Protein AF-A0A399NPG2-F1 (afdb_monomer_lite)

Foldseek 3Di:
DPPVVVCCVPVVVVVVVLVVVLVVQLVCLVPDPVNDDPSSVVSNCCSPVVVVVVVCCCVVPVVCVVVVVVVVVVVVVVD

Organism: NCBI:txid28447

Secondary structure (DSSP, 8-state):
--HHHHHHHHHHHHHHHHHHHHHHHHHHHHH-SSS-THHHHHHHHHHHHHHHHHHHHHHHTGGGHHHHHHHHHHHHTT-

Structure (mmCIF, N/CA/C/O backbone):
data_AF-A0A399NPG2-F1
#
_entry.id   AF-A0A399NPG2-F1
#
loop_
_atom_site.group_PDB
_atom_site.id
_atom_site.typ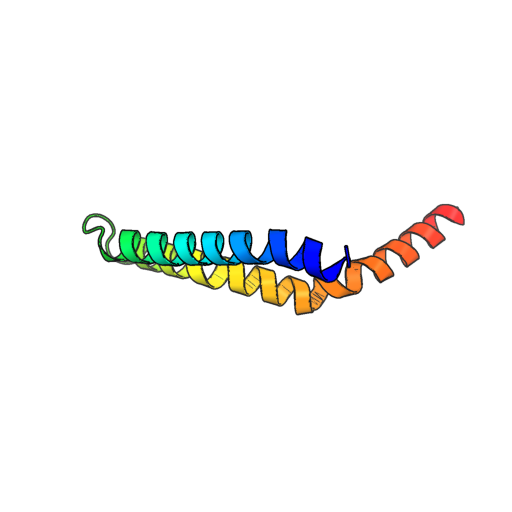e_symbol
_atom_site.label_atom_id
_atom_site.label_alt_id
_atom_site.label_comp_id
_atom_site.label_asym_id
_atom_site.label_entity_id
_atom_si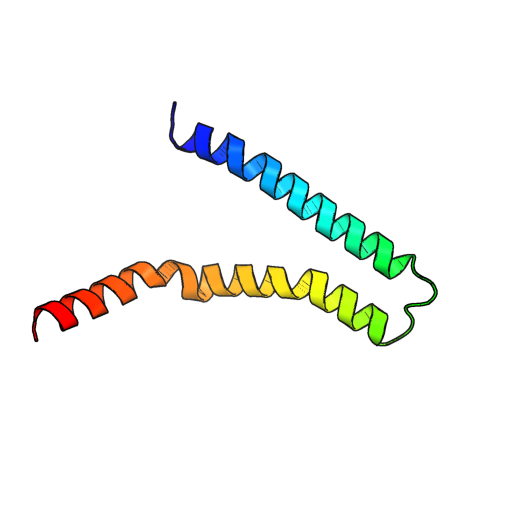te.label_seq_id
_atom_site.pdbx_PDB_ins_code
_atom_site.Cartn_x
_atom_site.Cartn_y
_atom_site.Cartn_z
_atom_site.occupancy
_atom_site.B_iso_or_equiv
_atom_site.auth_seq_id
_atom_site.auth_comp_id
_atom_site.auth_asym_id
_atom_site.auth_atom_id
_atom_site.pdbx_PDB_model_num
ATOM 1 N N . MET A 1 1 ? 29.438 7.819 -0.829 1.00 63.09 1 MET A N 1
ATOM 2 C CA . MET A 1 1 ? 28.397 6.969 -0.207 1.00 63.09 1 MET A CA 1
ATOM 3 C C . MET A 1 1 ? 27.933 6.001 -1.273 1.00 63.09 1 MET A C 1
ATOM 5 O O . MET A 1 1 ? 27.736 6.458 -2.387 1.00 63.09 1 MET A O 1
ATOM 9 N N . SER A 1 2 ? 27.857 4.699 -0.996 1.00 82.62 2 SER A N 1
ATOM 10 C CA . SER A 1 2 ? 27.346 3.750 -1.993 1.00 82.62 2 SER A CA 1
ATOM 11 C C . SER A 1 2 ? 25.862 4.021 -2.252 1.00 82.62 2 SER A C 1
ATOM 13 O O . SER A 1 2 ? 25.128 4.358 -1.321 1.00 82.62 2 SER A O 1
ATOM 15 N N . ASP A 1 3 ? 25.409 3.860 -3.493 1.00 86.00 3 ASP A N 1
ATOM 16 C CA . ASP A 1 3 ? 24.004 4.084 -3.871 1.00 86.00 3 ASP A CA 1
ATOM 17 C C . ASP A 1 3 ? 23.041 3.233 -3.030 1.00 86.00 3 ASP A C 1
ATOM 19 O O . ASP A 1 3 ? 21.953 3.673 -2.667 1.00 86.00 3 ASP A O 1
ATOM 23 N N . ALA A 1 4 ? 23.491 2.047 -2.611 1.00 85.50 4 ALA A N 1
ATOM 24 C CA . ALA A 1 4 ? 22.763 1.166 -1.704 1.00 85.50 4 ALA A CA 1
ATOM 25 C C . ALA A 1 4 ? 22.547 1.768 -0.302 1.00 85.50 4 ALA A C 1
ATOM 27 O O . ALA A 1 4 ? 21.496 1.548 0.295 1.00 85.50 4 ALA A O 1
ATOM 28 N N . LEU A 1 5 ? 23.505 2.538 0.229 1.00 86.19 5 LEU A N 1
ATOM 29 C CA . LEU A 1 5 ? 23.350 3.213 1.524 1.00 86.19 5 LEU A CA 1
ATOM 30 C C . LEU A 1 5 ? 22.329 4.349 1.438 1.00 86.19 5 LEU A C 1
ATOM 32 O O . LEU A 1 5 ? 21.514 4.501 2.345 1.00 86.19 5 LEU A O 1
ATOM 36 N N . VAL A 1 6 ? 22.345 5.120 0.345 1.00 84.38 6 VAL A N 1
ATOM 37 C CA . VAL A 1 6 ? 21.364 6.193 0.107 1.00 84.38 6 VAL A CA 1
ATOM 38 C C . VAL A 1 6 ? 19.971 5.599 -0.085 1.00 84.38 6 VAL A C 1
ATOM 40 O O . VAL A 1 6 ? 19.019 6.039 0.557 1.00 84.38 6 VAL A O 1
ATOM 43 N N . ALA A 1 7 ? 19.861 4.551 -0.903 1.00 86.62 7 ALA A N 1
ATOM 44 C CA . ALA A 1 7 ? 18.613 3.828 -1.095 1.00 86.62 7 ALA A CA 1
ATOM 45 C C . ALA A 1 7 ? 18.099 3.252 0.229 1.00 86.62 7 ALA A C 1
ATOM 47 O O . ALA A 1 7 ? 16.942 3.464 0.572 1.00 86.62 7 ALA A O 1
ATOM 48 N N . GLY A 1 8 ? 18.952 2.597 1.019 1.00 90.38 8 GLY A N 1
ATOM 49 C CA . GLY A 1 8 ? 18.575 2.060 2.326 1.00 90.38 8 GLY A CA 1
ATOM 50 C C . GLY A 1 8 ? 18.074 3.139 3.289 1.00 90.38 8 GLY A C 1
ATOM 51 O O . GLY A 1 8 ? 17.018 2.968 3.897 1.00 90.38 8 GLY A O 1
ATOM 52 N N . ALA A 1 9 ? 18.781 4.270 3.379 1.00 92.44 9 ALA A N 1
ATOM 53 C CA . ALA A 1 9 ? 18.428 5.380 4.264 1.00 92.44 9 ALA A CA 1
ATOM 54 C C . ALA A 1 9 ? 17.071 6.019 3.929 1.00 92.44 9 ALA A C 1
ATOM 56 O O . ALA A 1 9 ? 16.409 6.534 4.825 1.00 92.44 9 ALA A O 1
ATOM 57 N N . VAL A 1 10 ? 16.647 5.977 2.664 1.00 93.75 10 VAL A N 1
ATOM 58 C CA . VAL A 1 10 ? 15.358 6.529 2.221 1.00 93.75 10 VAL A CA 1
ATOM 59 C C . VAL A 1 10 ? 14.258 5.466 2.239 1.00 93.75 10 VAL A C 1
ATOM 61 O O . VAL A 1 10 ? 13.168 5.704 2.754 1.00 93.75 10 VAL A O 1
ATOM 64 N N . VAL A 1 11 ? 14.528 4.272 1.714 1.00 94.62 11 VAL A N 1
ATOM 65 C CA . VAL A 1 11 ? 13.527 3.209 1.555 1.00 94.62 11 VAL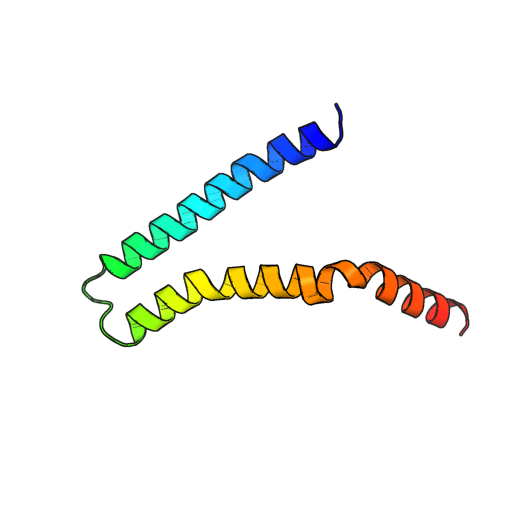 A CA 1
ATOM 66 C C . VAL A 1 11 ? 13.111 2.621 2.900 1.00 94.62 11 VAL A C 1
ATOM 68 O O . VAL A 1 11 ? 11.923 2.390 3.108 1.00 94.62 11 VAL A O 1
ATOM 71 N N . ALA A 1 12 ? 14.044 2.403 3.832 1.00 95.50 12 ALA A N 1
ATOM 72 C CA . ALA A 1 12 ? 13.725 1.804 5.127 1.00 95.50 12 ALA A CA 1
ATOM 73 C C . ALA A 1 12 ? 12.702 2.619 5.948 1.00 95.50 12 ALA A C 1
ATOM 75 O O . ALA A 1 12 ? 11.682 2.043 6.335 1.00 95.50 12 ALA A O 1
ATOM 76 N N . PRO A 1 13 ? 12.886 3.933 6.198 1.00 97.25 13 PRO A N 1
ATOM 77 C CA . PRO A 1 13 ? 11.897 4.708 6.945 1.00 97.25 13 PRO A CA 1
ATOM 78 C C . PRO A 1 13 ? 10.558 4.804 6.210 1.00 97.25 13 PRO A C 1
ATOM 80 O O . PRO A 1 13 ? 9.515 4.741 6.858 1.00 97.25 13 PRO A O 1
ATOM 83 N N . LEU A 1 14 ? 10.560 4.888 4.874 1.00 96.69 14 LEU A N 1
ATOM 84 C CA . LEU A 1 14 ? 9.326 4.878 4.085 1.00 96.69 14 LEU A CA 1
ATOM 85 C C . LEU A 1 14 ? 8.575 3.549 4.217 1.00 96.69 14 LEU A C 1
ATOM 87 O O . LEU A 1 14 ? 7.363 3.555 4.416 1.00 96.69 14 LEU A O 1
ATOM 91 N N . ALA A 1 15 ? 9.280 2.418 4.164 1.00 94.56 15 ALA A N 1
ATOM 92 C CA . ALA A 1 15 ? 8.686 1.098 4.354 1.00 94.56 15 ALA A CA 1
ATOM 93 C C . ALA A 1 15 ? 8.101 0.941 5.766 1.00 94.56 15 ALA A C 1
ATOM 95 O O . ALA A 1 15 ? 6.980 0.458 5.919 1.00 94.56 15 ALA A O 1
ATOM 96 N N . ILE A 1 16 ? 8.818 1.404 6.794 1.00 97.44 16 ILE A N 1
ATOM 97 C CA . ILE A 1 16 ? 8.339 1.389 8.184 1.00 97.44 16 ILE A CA 1
ATOM 98 C C . ILE A 1 16 ? 7.083 2.255 8.330 1.00 97.44 16 ILE A C 1
ATOM 100 O O . ILE A 1 16 ? 6.081 1.795 8.877 1.00 97.44 16 ILE A O 1
ATOM 104 N N . ALA A 1 17 ? 7.113 3.488 7.816 1.00 97.81 17 ALA A N 1
ATOM 105 C CA . ALA A 1 17 ? 5.972 4.398 7.859 1.00 97.81 17 ALA A CA 1
ATOM 106 C C . ALA A 1 17 ? 4.760 3.810 7.125 1.00 97.81 17 ALA A C 1
ATOM 108 O O . ALA A 1 17 ? 3.642 3.857 7.634 1.00 97.81 17 ALA A O 1
ATOM 109 N N . TYR A 1 18 ? 4.986 3.197 5.964 1.00 95.19 18 TYR A N 1
ATOM 110 C CA . TYR A 1 18 ? 3.950 2.530 5.191 1.00 95.19 18 TYR A CA 1
ATOM 111 C C . TYR A 1 18 ? 3.291 1.385 5.977 1.00 95.19 18 TYR A C 1
ATOM 113 O O . TYR A 1 18 ? 2.066 1.350 6.102 1.00 95.19 18 TYR A O 1
ATOM 121 N N . VAL A 1 19 ? 4.085 0.492 6.577 1.00 96.50 19 VAL A N 1
ATOM 122 C CA . VAL A 1 19 ? 3.563 -0.602 7.416 1.00 96.50 19 VAL A CA 1
ATOM 123 C C . VAL A 1 19 ? 2.790 -0.051 8.614 1.00 96.50 19 VAL A C 1
ATOM 125 O O . VAL A 1 19 ? 1.692 -0.528 8.904 1.00 96.50 19 VAL A O 1
ATOM 128 N N . ALA A 1 20 ? 3.313 0.978 9.286 1.00 98.06 20 ALA A N 1
ATOM 129 C CA . ALA A 1 20 ? 2.635 1.612 10.411 1.00 98.06 20 ALA A CA 1
ATOM 130 C C . ALA A 1 20 ? 1.270 2.191 10.003 1.00 98.06 20 ALA A C 1
ATOM 132 O O . ALA A 1 20 ? 0.289 1.997 10.724 1.00 98.06 20 ALA A O 1
ATOM 133 N N . LEU A 1 21 ? 1.178 2.842 8.839 1.00 97.38 21 LEU A N 1
ATOM 134 C CA . LEU A 1 21 ? -0.081 3.366 8.304 1.00 97.38 21 LEU A CA 1
ATOM 135 C C . LEU A 1 21 ? -1.085 2.251 8.007 1.00 97.38 21 LEU A C 1
ATOM 137 O O . LEU A 1 21 ? -2.229 2.348 8.443 1.00 97.38 21 LEU A O 1
ATOM 141 N N . VAL A 1 22 ? -0.661 1.179 7.331 1.00 96.56 22 VAL A N 1
ATOM 142 C CA . VAL A 1 22 ? -1.525 0.028 7.017 1.00 96.56 22 VAL A CA 1
ATOM 143 C C . VAL A 1 22 ? -2.063 -0.610 8.295 1.00 96.56 22 VAL A C 1
ATOM 145 O O . VAL A 1 22 ? -3.273 -0.777 8.440 1.00 96.56 22 VAL A O 1
ATOM 148 N N . VAL A 1 23 ? -1.189 -0.917 9.257 1.00 97.81 23 VAL A N 1
ATOM 149 C CA . VAL A 1 23 ? -1.592 -1.527 10.533 1.00 97.81 23 VAL A CA 1
ATOM 150 C C . VAL A 1 23 ? -2.539 -0.607 11.296 1.00 97.81 23 VAL A C 1
ATOM 152 O O . VAL A 1 23 ? -3.584 -1.054 11.768 1.00 97.81 23 VAL A O 1
ATOM 155 N N . THR A 1 24 ? -2.217 0.684 11.387 1.00 98.19 24 THR A N 1
ATOM 156 C CA . THR A 1 24 ? -3.067 1.654 12.086 1.00 98.19 24 THR A CA 1
ATOM 157 C C . THR A 1 24 ? -4.436 1.760 11.416 1.00 98.19 24 THR A C 1
ATOM 159 O O . THR A 1 24 ? -5.447 1.747 12.114 1.00 98.19 24 THR A O 1
ATOM 162 N N . ALA A 1 25 ? -4.494 1.812 10.084 1.00 97.31 25 ALA A N 1
ATOM 163 C CA . ALA A 1 25 ? -5.746 1.864 9.337 1.00 97.31 25 ALA A CA 1
ATOM 164 C C . ALA A 1 25 ? -6.602 0.610 9.573 1.00 97.31 25 ALA A C 1
ATOM 166 O O . ALA A 1 25 ? -7.786 0.729 9.882 1.00 97.31 25 ALA A O 1
ATOM 167 N N . LEU A 1 26 ? -6.005 -0.586 9.526 1.00 97.00 26 LEU A N 1
ATOM 168 C CA . LEU A 1 26 ? -6.711 -1.835 9.826 1.00 97.00 26 LEU A CA 1
ATOM 169 C C . LEU A 1 26 ? -7.254 -1.850 11.258 1.00 97.00 26 LEU A C 1
ATOM 171 O O . LEU A 1 26 ? -8.414 -2.195 11.478 1.00 97.00 26 LEU A O 1
ATOM 175 N N . VAL A 1 27 ? -6.445 -1.429 12.234 1.00 97.94 27 VAL A N 1
ATOM 176 C CA . VAL A 1 27 ? -6.875 -1.331 13.634 1.00 97.94 27 VAL A CA 1
ATOM 177 C C . VAL A 1 27 ? -8.026 -0.338 13.784 1.00 97.94 27 VAL A C 1
ATOM 179 O O . VAL A 1 27 ? -8.981 -0.641 14.495 1.00 97.94 27 VAL A O 1
ATOM 182 N N . GLN A 1 28 ? -7.971 0.817 13.117 1.00 96.81 28 GLN A N 1
ATOM 183 C CA . GLN A 1 28 ? -9.054 1.803 13.139 1.00 96.81 28 GLN A CA 1
ATOM 184 C C . GLN A 1 28 ? -10.347 1.226 12.554 1.00 96.81 28 GLN A C 1
ATOM 186 O O . GLN A 1 28 ? -11.374 1.263 13.224 1.00 96.81 28 GLN A O 1
ATOM 191 N N . VAL A 1 29 ? -10.289 0.603 11.375 1.00 96.25 29 VAL A N 1
ATOM 192 C CA . VAL A 1 29 ? -11.456 -0.011 10.715 1.00 96.25 29 VAL A CA 1
ATOM 193 C C . VAL A 1 29 ? -12.073 -1.124 11.569 1.00 96.25 29 VAL A C 1
ATOM 195 O O . VAL A 1 29 ? -13.293 -1.208 11.705 1.00 96.25 29 VAL A O 1
ATOM 198 N N . VAL A 1 30 ? -11.246 -1.966 12.195 1.00 94.19 30 VAL A N 1
ATOM 199 C CA . VAL A 1 30 ? -11.711 -3.060 13.066 1.00 94.19 30 VAL A CA 1
ATOM 200 C C . VAL A 1 30 ? -12.251 -2.550 14.406 1.00 94.19 30 VAL A C 1
ATOM 202 O O . VAL A 1 30 ? -13.116 -3.193 15.010 1.00 94.19 30 VAL A O 1
ATOM 205 N N . ARG A 1 31 ? -11.772 -1.405 14.900 1.00 95.62 31 ARG A N 1
ATOM 206 C CA . ARG A 1 31 ? -12.248 -0.810 16.159 1.00 95.62 31 ARG A CA 1
ATOM 207 C C . ARG A 1 31 ? -13.450 0.106 15.983 1.00 95.62 31 ARG A C 1
ATOM 209 O O . ARG A 1 31 ? -14.186 0.295 16.951 1.00 95.62 31 ARG A O 1
ATOM 216 N N . ASP A 1 32 ? -13.663 0.644 14.790 1.00 95.06 32 ASP A N 1
ATOM 217 C CA . ASP A 1 32 ? -14.803 1.501 14.507 1.00 95.06 32 ASP A CA 1
ATOM 218 C C . ASP A 1 32 ? -16.100 0.680 14.536 1.00 95.06 32 ASP A C 1
ATOM 220 O O . ASP A 1 32 ? -16.304 -0.242 13.741 1.00 95.06 32 ASP A O 1
ATOM 224 N N . ARG A 1 33 ? -16.962 0.997 15.506 1.00 88.62 33 ARG A N 1
ATOM 225 C CA . ARG A 1 33 ? -18.251 0.328 15.717 1.00 88.62 33 ARG A CA 1
ATOM 226 C C . ARG A 1 33 ? -19.353 0.865 14.803 1.00 88.62 33 ARG A C 1
ATOM 228 O O . ARG A 1 33 ? -20.375 0.201 14.674 1.00 88.62 33 ARG A O 1
ATOM 235 N N . ALA A 1 34 ? -19.168 2.036 14.192 1.00 92.75 34 ALA A N 1
ATOM 236 C CA . ALA A 1 34 ? -20.095 2.587 13.205 1.00 92.75 34 ALA A CA 1
ATOM 237 C C . ALA A 1 34 ? -19.916 1.916 11.831 1.00 92.75 34 ALA A C 1
ATOM 239 O O . ALA A 1 34 ? -20.876 1.766 11.076 1.00 92.75 34 ALA A O 1
ATOM 240 N N . LEU A 1 35 ? -18.702 1.447 11.533 1.00 88.69 35 LEU A N 1
ATOM 241 C CA . LEU A 1 35 ? -18.376 0.654 10.348 1.00 88.69 35 LEU A CA 1
ATOM 242 C C . LEU A 1 35 ? -18.740 -0.823 10.560 1.00 88.69 35 LEU A C 1
ATOM 244 O O . LEU A 1 35 ? -17.997 -1.588 11.180 1.00 88.69 35 LEU A O 1
ATOM 248 N N . THR A 1 36 ? -19.886 -1.236 10.014 1.00 88.88 36 THR A N 1
ATOM 249 C CA . THR A 1 36 ? -20.414 -2.604 10.143 1.00 88.88 36 THR A CA 1
ATOM 250 C C . THR A 1 36 ? -20.653 -3.272 8.787 1.00 88.88 36 THR A C 1
ATOM 252 O O . THR A 1 36 ? -20.780 -2.609 7.755 1.00 88.88 36 THR A O 1
ATOM 255 N N . GLY A 1 37 ? -20.692 -4.609 8.797 1.00 90.44 37 GLY A N 1
ATOM 256 C CA . GLY A 1 37 ? -21.001 -5.435 7.629 1.00 90.44 37 GLY A CA 1
ATOM 257 C C . GLY A 1 37 ? -20.082 -5.177 6.433 1.00 90.44 37 GLY A C 1
ATOM 258 O O . GLY A 1 37 ? -18.874 -4.999 6.581 1.00 90.44 37 GLY A O 1
ATOM 259 N N . LEU A 1 38 ? -20.687 -5.108 5.246 1.00 93.94 38 LEU A N 1
ATOM 260 C CA . LEU A 1 38 ? -19.989 -5.015 3.962 1.00 93.94 38 LEU A CA 1
ATOM 261 C C . LEU A 1 38 ? -19.036 -3.813 3.861 1.00 93.94 38 LEU A C 1
ATOM 263 O O . LEU A 1 38 ? -17.981 -3.916 3.243 1.00 93.94 38 LEU A O 1
ATOM 267 N N . ALA A 1 39 ? -19.379 -2.675 4.471 1.00 94.62 39 ALA A N 1
ATOM 268 C CA . ALA A 1 39 ? -18.540 -1.481 4.403 1.00 94.62 39 ALA A CA 1
ATOM 269 C C . ALA A 1 39 ? -17.176 -1.707 5.075 1.00 94.62 39 ALA A C 1
ATOM 271 O O . ALA A 1 39 ? -16.146 -1.317 4.528 1.00 94.62 39 ALA A O 1
ATOM 272 N N . ARG A 1 40 ? -17.158 -2.383 6.231 1.00 94.62 40 ARG A N 1
ATOM 273 C CA . ARG A 1 40 ? -15.919 -2.758 6.923 1.00 94.62 40 ARG A CA 1
ATOM 274 C C . ARG A 1 40 ? -15.081 -3.703 6.064 1.00 94.62 40 ARG A C 1
ATOM 276 O O . ARG A 1 40 ? -13.877 -3.487 5.929 1.00 94.62 40 ARG A O 1
ATOM 283 N N . ASP A 1 41 ? -15.716 -4.713 5.478 1.00 95.50 41 ASP A N 1
ATOM 284 C CA . ASP A 1 41 ? -15.024 -5.720 4.671 1.00 95.50 41 ASP A CA 1
ATOM 285 C C . ASP A 1 41 ? -14.369 -5.086 3.443 1.00 95.50 41 ASP A C 1
ATOM 287 O O . ASP A 1 41 ? -13.196 -5.337 3.173 1.00 95.50 41 ASP A O 1
ATOM 291 N N . LEU A 1 42 ? -15.075 -4.185 2.752 1.00 96.94 42 LEU A N 1
ATOM 292 C CA . LEU A 1 42 ? -14.530 -3.450 1.609 1.00 96.94 42 LEU A CA 1
ATOM 293 C C . LEU A 1 42 ? -13.320 -2.590 1.987 1.00 96.94 42 LEU A C 1
ATOM 295 O O . LEU A 1 42 ? -12.354 -2.545 1.228 1.00 96.94 42 LEU A O 1
ATOM 299 N N . TRP A 1 43 ? -13.333 -1.947 3.157 1.00 97.19 43 TRP A N 1
ATOM 300 C CA . TRP A 1 43 ? -12.178 -1.183 3.632 1.00 97.19 43 TRP A CA 1
ATOM 301 C C . TRP A 1 43 ? -10.973 -2.074 3.921 1.00 97.19 43 TRP A C 1
ATOM 303 O O . TRP A 1 43 ? -9.870 -1.761 3.479 1.00 97.19 43 TRP A O 1
ATOM 313 N N . ILE A 1 44 ? -11.170 -3.197 4.615 1.00 96.00 44 ILE A N 1
ATOM 314 C CA . ILE A 1 44 ? -10.088 -4.151 4.897 1.00 96.00 44 ILE A CA 1
ATOM 315 C C . ILE A 1 44 ? -9.518 -4.700 3.587 1.00 96.00 44 ILE A C 1
ATOM 317 O O . ILE A 1 44 ? -8.304 -4.683 3.381 1.00 96.00 44 ILE A O 1
ATOM 321 N N . ILE A 1 45 ? -10.393 -5.137 2.680 1.00 96.94 45 ILE A N 1
ATOM 322 C CA . ILE A 1 45 ? -10.016 -5.643 1.360 1.00 96.94 45 ILE A CA 1
ATOM 323 C C . ILE A 1 45 ? -9.252 -4.573 0.582 1.00 96.94 45 ILE A C 1
ATOM 325 O O . ILE A 1 45 ? -8.202 -4.874 0.026 1.00 96.94 45 ILE A O 1
ATOM 329 N N . GLY A 1 46 ? -9.725 -3.327 0.565 1.00 97.06 46 GLY A N 1
ATOM 330 C CA . GLY A 1 46 ? -9.053 -2.222 -0.115 1.00 97.06 46 GLY A CA 1
ATOM 331 C C . GLY A 1 46 ? -7.654 -1.958 0.442 1.00 97.06 46 GLY A C 1
ATOM 332 O O . GLY A 1 46 ? -6.698 -1.865 -0.324 1.00 97.06 46 GLY A O 1
ATOM 333 N N . ILE A 1 47 ? -7.512 -1.911 1.769 1.00 96.88 47 ILE A N 1
ATOM 334 C CA . ILE A 1 47 ? -6.226 -1.672 2.440 1.00 96.88 47 ILE A CA 1
ATOM 335 C C . ILE A 1 47 ? -5.214 -2.789 2.138 1.00 96.88 47 ILE A C 1
ATOM 337 O O . ILE A 1 47 ? -4.024 -2.511 2.007 1.00 96.88 47 ILE A O 1
ATOM 341 N N . VAL A 1 48 ? -5.667 -4.040 2.004 1.00 94.38 48 VAL A N 1
ATOM 342 C CA . VAL A 1 48 ? -4.787 -5.206 1.814 1.00 94.38 48 VAL A CA 1
ATOM 343 C C . VAL A 1 48 ? -4.551 -5.538 0.341 1.00 94.38 48 VAL A C 1
ATOM 345 O O . VAL A 1 48 ? -3.409 -5.706 -0.082 1.00 94.38 48 VAL A O 1
ATOM 348 N N . LEU A 1 49 ? -5.608 -5.653 -0.463 1.00 95.12 49 LEU A N 1
ATOM 349 C CA . LEU A 1 49 ? -5.493 -6.106 -1.849 1.00 95.12 49 LEU A CA 1
ATOM 350 C C . LEU A 1 49 ? -4.891 -5.051 -2.760 1.00 95.12 49 LEU A C 1
ATOM 352 O O . LEU A 1 49 ? -4.146 -5.413 -3.663 1.00 95.12 49 LEU A O 1
ATOM 356 N N . PHE A 1 50 ? -5.179 -3.769 -2.546 1.00 94.75 50 PHE A N 1
ATOM 357 C CA . PHE A 1 50 ? -4.656 -2.712 -3.408 1.00 94.75 50 PHE A CA 1
ATOM 358 C C . PHE A 1 50 ? -3.118 -2.708 -3.486 1.00 94.75 50 PHE A C 1
ATOM 360 O O . PHE A 1 50 ? -2.583 -2.779 -4.598 1.00 94.75 50 PHE A O 1
ATOM 367 N N . PRO A 1 51 ? -2.368 -2.711 -2.365 1.00 93.25 51 PRO A N 1
ATOM 368 C CA . PRO A 1 51 ? -0.913 -2.796 -2.445 1.00 93.25 51 PRO A CA 1
ATOM 369 C C . PRO A 1 51 ? -0.414 -4.139 -2.972 1.00 93.25 51 PRO A C 1
ATOM 371 O O . PRO A 1 51 ? 0.605 -4.181 -3.662 1.00 93.25 51 PRO A O 1
ATOM 374 N N . MET A 1 52 ? -1.143 -5.227 -2.716 1.00 94.06 52 MET A N 1
ATOM 375 C CA . MET A 1 52 ? -0.797 -6.543 -3.246 1.00 94.06 52 MET A CA 1
ATOM 376 C C . MET A 1 52 ? -0.912 -6.575 -4.775 1.00 94.06 52 MET A C 1
ATOM 378 O O . MET A 1 52 ? 0.007 -7.029 -5.450 1.00 94.06 52 MET A O 1
ATOM 382 N N . ILE A 1 53 ? -1.990 -6.016 -5.332 1.00 95.75 53 ILE A N 1
ATOM 383 C CA . ILE A 1 53 ? -2.185 -5.858 -6.778 1.00 95.75 53 ILE A CA 1
ATOM 384 C C . ILE A 1 53 ? -1.094 -4.962 -7.362 1.00 95.75 53 ILE A C 1
ATOM 386 O O . ILE A 1 53 ? -0.530 -5.314 -8.392 1.00 95.75 53 ILE A O 1
ATOM 390 N N . GLY A 1 54 ? -0.754 -3.846 -6.710 1.00 92.94 54 GLY A N 1
ATOM 391 C CA . GLY A 1 54 ? 0.331 -2.970 -7.159 1.00 92.94 54 GLY A CA 1
ATOM 392 C C . GLY A 1 54 ? 1.677 -3.697 -7.246 1.00 92.94 54 GLY A C 1
ATOM 393 O O . GLY A 1 54 ? 2.367 -3.608 -8.262 1.00 92.94 54 GLY A O 1
ATOM 394 N N . ALA A 1 55 ? 2.019 -4.484 -6.223 1.00 93.31 55 ALA A N 1
ATOM 395 C CA . ALA A 1 55 ? 3.228 -5.302 -6.221 1.00 93.31 55 ALA A CA 1
ATOM 396 C C . ALA A 1 55 ? 3.196 -6.371 -7.326 1.00 93.31 55 ALA A C 1
ATOM 398 O O . ALA A 1 55 ? 4.146 -6.490 -8.099 1.00 93.31 55 ALA A O 1
ATOM 399 N N . ILE A 1 56 ? 2.088 -7.109 -7.452 1.00 95.12 56 ILE A N 1
ATOM 400 C CA . ILE A 1 56 ? 1.904 -8.124 -8.499 1.00 95.12 56 ILE A CA 1
ATOM 401 C C . ILE A 1 56 ? 2.012 -7.491 -9.890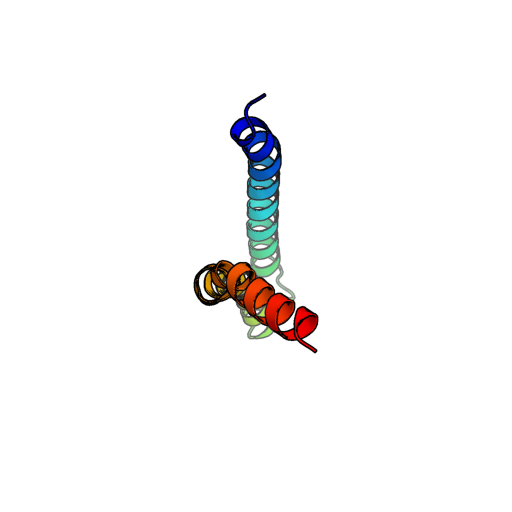 1.00 95.12 56 ILE A C 1
ATOM 403 O O . ILE A 1 56 ? 2.694 -8.034 -10.752 1.00 95.12 56 ILE A O 1
ATOM 407 N N . ALA A 1 57 ? 1.397 -6.331 -10.116 1.00 94.94 57 ALA A N 1
ATOM 408 C CA . ALA A 1 57 ? 1.466 -5.615 -11.384 1.00 94.94 57 ALA A CA 1
ATOM 409 C C . ALA A 1 57 ? 2.896 -5.156 -11.705 1.00 94.94 57 ALA A C 1
ATOM 411 O O . ALA A 1 57 ? 3.328 -5.242 -12.855 1.00 94.94 57 ALA A O 1
ATOM 412 N N . TRP A 1 58 ? 3.668 -4.724 -10.704 1.00 93.44 58 TRP A N 1
ATOM 413 C CA . TRP A 1 58 ? 5.074 -4.370 -10.894 1.00 93.44 58 TRP A CA 1
ATOM 414 C C . TRP A 1 58 ? 5.927 -5.578 -11.302 1.00 93.44 58 TRP A C 1
ATOM 416 O O . TRP A 1 58 ? 6.629 -5.531 -12.315 1.00 93.44 58 TRP A O 1
ATOM 426 N N . PHE A 1 59 ? 5.827 -6.681 -10.556 1.00 92.56 59 PHE A N 1
ATOM 427 C CA . PHE A 1 59 ? 6.563 -7.914 -10.854 1.00 92.56 59 PHE A CA 1
ATOM 428 C C . PHE A 1 59 ? 6.048 -8.641 -12.098 1.00 92.56 59 PHE A C 1
ATOM 430 O O . PHE A 1 59 ? 6.784 -9.407 -12.708 1.00 92.56 59 PHE A O 1
ATOM 437 N N . GLY A 1 60 ? 4.795 -8.413 -12.484 1.00 92.31 60 GLY A N 1
ATOM 438 C CA . GLY A 1 60 ? 4.173 -9.032 -13.645 1.00 92.31 60 GLY A CA 1
ATOM 439 C C . GLY A 1 60 ? 4.351 -8.236 -14.932 1.00 92.31 60 GLY A C 1
ATOM 440 O O . GLY A 1 60 ? 4.440 -8.845 -15.990 1.00 92.31 60 GLY A O 1
ATOM 441 N N . ILE A 1 61 ? 4.390 -6.904 -14.873 1.00 92.25 61 ILE A N 1
ATOM 442 C CA . ILE A 1 61 ? 4.381 -6.015 -16.049 1.00 92.25 61 ILE A CA 1
ATOM 443 C C . ILE A 1 61 ? 5.429 -4.912 -15.900 1.00 92.25 61 ILE A C 1
ATOM 445 O O . ILE A 1 61 ? 6.229 -4.695 -16.810 1.00 92.25 61 ILE A O 1
ATOM 449 N N . GLY A 1 62 ? 5.434 -4.229 -14.752 1.00 83.62 62 GLY A N 1
ATOM 450 C CA . GLY A 1 62 ? 6.249 -3.038 -14.501 1.00 83.62 62 GLY A CA 1
ATOM 451 C C . GLY A 1 62 ? 7.729 -3.222 -14.828 1.00 83.62 62 GLY A C 1
ATOM 452 O O . GLY A 1 62 ? 8.304 -2.386 -15.519 1.00 83.62 62 GLY A O 1
ATOM 453 N N . HIS A 1 63 ? 8.332 -4.351 -14.456 1.00 87.19 63 HIS A N 1
ATOM 454 C CA . HIS A 1 63 ? 9.752 -4.601 -14.725 1.00 87.19 63 HIS A CA 1
ATOM 455 C C . HIS A 1 63 ? 10.124 -4.674 -16.225 1.00 87.19 63 HIS A C 1
ATOM 457 O O . HIS A 1 63 ? 11.301 -4.547 -16.551 1.00 87.19 63 HIS A O 1
ATOM 463 N N . ARG A 1 64 ? 9.156 -4.870 -17.139 1.00 88.31 64 ARG A N 1
ATOM 464 C CA . ARG A 1 64 ? 9.381 -4.891 -18.604 1.00 88.31 64 ARG A CA 1
ATOM 465 C C . ARG A 1 64 ? 9.165 -3.535 -19.276 1.00 88.31 64 ARG A C 1
ATOM 467 O O . ARG A 1 64 ? 9.490 -3.370 -20.450 1.00 88.31 64 ARG A O 1
ATOM 474 N N . THR A 1 65 ? 8.631 -2.548 -18.556 1.00 90.00 65 THR A N 1
ATOM 475 C CA . THR A 1 65 ? 8.333 -1.224 -19.129 1.00 90.00 65 THR A CA 1
ATOM 476 C C . THR A 1 65 ? 9.533 -0.506 -19.764 1.00 90.00 65 THR A C 1
ATOM 478 O O . THR A 1 65 ? 9.327 0.084 -20.825 1.00 90.00 65 THR A O 1
ATOM 481 N N . PRO A 1 66 ? 10.782 -0.598 -19.254 1.00 91.31 66 PRO A N 1
ATOM 482 C CA . PRO A 1 66 ? 11.914 0.080 -19.892 1.00 91.31 66 PRO A CA 1
ATOM 483 C C . PRO A 1 66 ? 12.247 -0.476 -21.281 1.00 91.31 66 PRO A C 1
ATOM 485 O O . PRO A 1 66 ? 12.688 0.254 -22.162 1.00 91.31 66 PRO A O 1
ATOM 488 N N . GLU A 1 67 ? 12.048 -1.776 -21.495 1.00 90.56 67 GLU A N 1
ATOM 489 C CA . GLU A 1 67 ? 12.299 -2.426 -22.785 1.00 90.56 67 GLU A CA 1
ATOM 490 C C . GLU A 1 67 ? 11.243 -2.021 -23.811 1.00 90.56 67 GLU A C 1
ATOM 492 O O . GLU A 1 67 ? 11.579 -1.644 -24.933 1.00 90.56 67 GLU A O 1
ATOM 497 N N . ALA A 1 68 ? 9.975 -2.015 -23.392 1.00 88.19 68 ALA A N 1
ATOM 498 C CA . ALA A 1 68 ? 8.870 -1.540 -24.214 1.00 88.19 68 ALA A CA 1
ATOM 499 C C . ALA A 1 68 ? 9.054 -0.067 -24.622 1.00 88.19 68 ALA A C 1
ATOM 501 O O . ALA A 1 68 ? 8.839 0.275 -25.782 1.00 88.19 68 ALA A O 1
ATOM 502 N N . GLN A 1 69 ? 9.507 0.793 -23.702 1.00 90.81 69 GLN A N 1
ATOM 503 C CA . GLN A 1 69 ? 9.794 2.201 -23.997 1.00 90.81 69 GLN A CA 1
ATOM 504 C C . GLN A 1 69 ? 10.884 2.356 -25.061 1.00 90.81 69 GLN A C 1
ATOM 506 O O . GLN A 1 69 ? 10.665 3.037 -26.057 1.00 90.81 69 GLN A O 1
ATOM 511 N N . ARG A 1 70 ? 12.013 1.650 -24.920 1.00 92.25 70 ARG A N 1
ATOM 512 C CA . ARG A 1 70 ? 13.104 1.702 -25.911 1.00 92.25 70 ARG A CA 1
ATOM 513 C C . ARG A 1 70 ? 12.659 1.261 -27.307 1.00 92.25 70 ARG A C 1
ATOM 515 O O . ARG A 1 70 ? 13.102 1.845 -28.291 1.00 92.25 70 ARG A O 1
ATOM 522 N N . ALA A 1 71 ? 11.800 0.245 -27.394 1.00 89.94 71 ALA A N 1
ATOM 523 C CA . ALA A 1 71 ? 11.258 -0.229 -28.668 1.00 89.94 71 ALA A CA 1
ATOM 524 C C . ALA A 1 71 ? 10.334 0.807 -29.333 1.00 89.94 71 ALA A C 1
ATOM 526 O O . ALA A 1 71 ? 10.353 0.967 -30.550 1.00 89.94 71 ALA A O 1
ATOM 527 N N . VAL A 1 72 ? 9.540 1.533 -28.544 1.00 92.50 72 VAL A N 1
ATOM 528 C CA . VAL A 1 72 ? 8.690 2.622 -29.052 1.00 92.50 72 VAL A CA 1
ATOM 529 C C . VAL A 1 72 ? 9.531 3.824 -29.485 1.00 92.50 72 VAL A C 1
ATOM 531 O O . VAL A 1 72 ? 9.261 4.418 -30.529 1.00 92.50 72 VAL A O 1
ATOM 534 N N . ASP A 1 73 ? 10.563 4.172 -28.719 1.00 95.12 73 ASP A N 1
ATOM 535 C CA . ASP A 1 73 ? 11.436 5.305 -29.028 1.00 95.12 73 ASP A CA 1
ATOM 536 C C . ASP A 1 73 ? 12.248 5.071 -30.311 1.00 95.12 73 ASP A C 1
ATOM 538 O O . ASP A 1 73 ? 12.378 5.982 -31.128 1.00 95.12 73 ASP A O 1
ATOM 542 N N . SER A 1 74 ? 12.730 3.848 -30.559 1.00 91.50 74 SER A N 1
ATOM 543 C CA . SER A 1 74 ? 13.436 3.520 -31.808 1.00 91.50 74 SER A CA 1
ATOM 544 C C . SER A 1 74 ? 12.530 3.596 -33.044 1.00 91.50 74 SER A C 1
ATOM 546 O O . SER A 1 74 ? 12.953 4.073 -34.099 1.00 91.50 74 SER A O 1
ATOM 548 N N . LEU A 1 75 ? 11.261 3.198 -32.912 1.00 90.94 75 LEU A N 1
ATOM 549 C CA . LEU A 1 75 ? 10.245 3.360 -33.956 1.00 90.94 75 LEU A CA 1
ATOM 550 C C . LEU A 1 75 ? 9.931 4.837 -34.231 1.00 90.94 75 LEU A C 1
ATOM 552 O O . LEU A 1 75 ? 9.748 5.218 -35.381 1.00 90.94 75 LEU A O 1
ATOM 556 N N . ARG A 1 76 ? 9.910 5.691 -33.202 1.00 90.81 76 ARG A N 1
ATOM 557 C CA . ARG A 1 76 ? 9.697 7.138 -33.376 1.00 90.81 76 ARG A CA 1
ATOM 558 C C . ARG A 1 76 ? 10.846 7.844 -34.085 1.00 90.81 76 ARG A C 1
ATOM 560 O O . ARG A 1 76 ? 10.593 8.799 -34.799 1.00 90.81 76 ARG A O 1
ATOM 567 N N . LEU A 1 77 ? 12.084 7.403 -33.875 1.00 89.88 77 LEU A N 1
ATOM 568 C CA . LEU A 1 77 ? 13.269 8.001 -34.501 1.00 89.88 77 LEU A CA 1
ATOM 569 C C . LEU A 1 77 ? 13.484 7.552 -35.957 1.00 89.88 77 LEU A C 1
ATOM 571 O O . LEU A 1 77 ? 14.350 8.098 -36.634 1.00 89.88 77 LEU A O 1
ATOM 575 N N . SER A 1 78 ? 12.739 6.544 -36.421 1.00 83.94 78 SER A N 1
ATOM 576 C CA . SER A 1 78 ? 12.807 6.022 -37.796 1.00 83.94 78 SER A CA 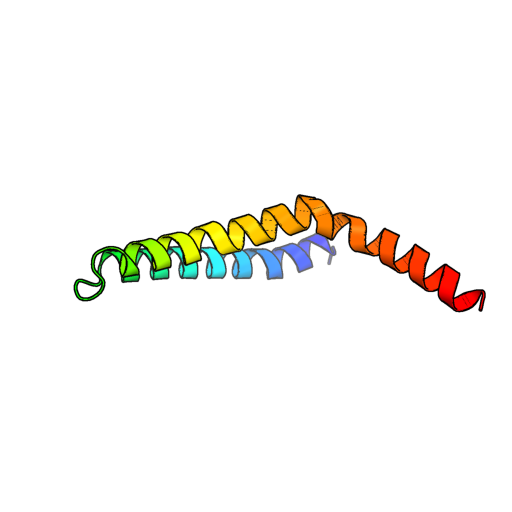1
ATOM 577 C C . SER A 1 78 ? 11.693 6.542 -38.717 1.00 83.94 78 SER A C 1
ATOM 579 O O . SER A 1 78 ? 11.683 6.189 -39.897 1.00 83.94 78 SER A O 1
ATOM 581 N N . 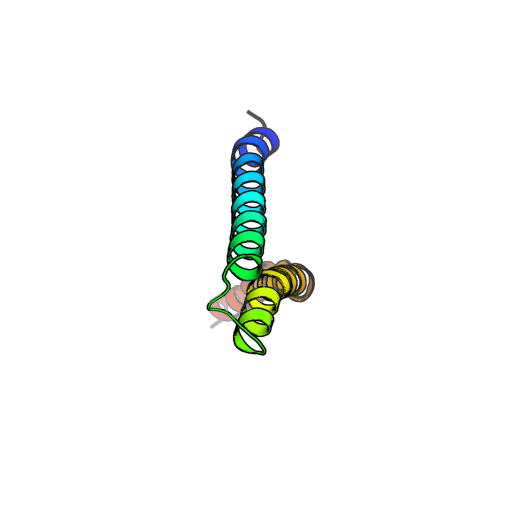LEU A 1 79 ? 10.793 7.381 -38.194 1.00 74.75 79 LEU A N 1
ATOM 582 C CA . LEU A 1 79 ? 9.754 8.119 -38.923 1.00 74.75 79 LEU A CA 1
ATOM 583 C C . LEU A 1 79 ? 10.175 9.579 -39.118 1.00 74.75 79 LEU A C 1
ATOM 585 O O . LEU A 1 79 ? 9.849 10.126 -40.193 1.00 74.75 79 LEU A O 1
#

InterPro domains:
  IPR027379 Cardiolipin synthase N-terminal [PF13396] (20-59)

pLDDT: mean 92.4, std 5.5, range [63.09, 98.19]

Sequence (79 aa):
MSDALVAGAVVAPLAIAYVALVVTALVQVVRDRALTGLARDLWIIGIVLFPMIGAIAWFGIGHRTPEAQRAVDSLRLSL

Radius of gyration: 19.63 Å; chains: 1; bounding box: 49×17×55 Å